Protein AF-A0A535NCY7-F1 (afdb_monomer_lite)

pLDDT: mean 84.36, std 11.81, range [45.84, 96.31]

Sequence (176 aa):
MLPAVPSHSLPHLSRQLGLSHPHPHRALSDADAARQLFRYLWQFARGLKGELLDRMVELADSWPHPIHHFLEDARSAGPSGVDSLTPVPIAPATLARPDMPSTDPQAIRALLGPDGPMAGLLDDYELRESQLQMTLAIAQLYARGGRLLVEAGPGTGKSLAYLVPAVHHAVARGEP

Structure (mmCIF, N/CA/C/O backbone):
data_AF-A0A535NCY7-F1
#
_entry.id   AF-A0A535NCY7-F1
#
loop_
_atom_site.group_PDB
_atom_site.id
_atom_site.type_symbol
_atom_site.label_atom_id
_atom_site.label_alt_id
_atom_site.label_comp_id
_atom_site.label_asym_id
_atom_site.label_entity_id
_atom_site.label_seq_id
_atom_site.pdbx_PDB_ins_code
_atom_site.Cartn_x
_atom_site.Cartn_y
_atom_site.Cartn_z
_atom_site.occupancy
_atom_site.B_iso_or_equiv
_atom_site.auth_seq_id
_atom_site.auth_comp_id
_atom_site.auth_asym_id
_atom_site.auth_atom_id
_atom_site.pdbx_PDB_model_num
ATOM 1 N N . MET A 1 1 ? -10.857 -3.532 8.260 1.00 60.88 1 MET A N 1
ATOM 2 C CA . MET A 1 1 ? -11.570 -2.275 7.933 1.00 60.88 1 MET A CA 1
ATOM 3 C C . MET A 1 1 ? -11.311 -1.809 6.500 1.00 60.88 1 MET A C 1
ATOM 5 O O . MET A 1 1 ? -12.251 -1.336 5.887 1.00 60.88 1 MET A O 1
ATOM 9 N N . LEU A 1 2 ? -10.110 -1.995 5.926 1.00 69.62 2 LEU A N 1
ATOM 10 C CA . LEU A 1 2 ? -9.807 -1.620 4.531 1.00 69.62 2 LEU A CA 1
ATOM 11 C C . LEU A 1 2 ? -9.279 -2.804 3.691 1.00 69.62 2 LEU A C 1
ATOM 13 O O . LEU A 1 2 ? -8.143 -2.754 3.247 1.00 69.62 2 LEU A O 1
ATOM 17 N N . PRO A 1 3 ? -10.027 -3.903 3.492 1.00 63.84 3 PRO A N 1
ATOM 18 C CA . PRO A 1 3 ? -9.490 -5.093 2.816 1.00 63.84 3 PRO A CA 1
ATOM 19 C C . PRO A 1 3 ? -9.264 -4.915 1.304 1.00 63.84 3 PRO A C 1
ATOM 21 O O . PRO A 1 3 ? -8.547 -5.706 0.707 1.00 63.84 3 PRO A O 1
ATOM 24 N N . ALA A 1 4 ? -9.882 -3.904 0.685 1.00 71.75 4 ALA A N 1
ATOM 25 C CA . ALA A 1 4 ? -9.865 -3.694 -0.765 1.00 71.75 4 ALA A CA 1
ATOM 26 C C . ALA A 1 4 ? -8.876 -2.609 -1.235 1.00 71.75 4 ALA A C 1
ATOM 28 O O . ALA A 1 4 ? -8.861 -2.270 -2.417 1.00 71.75 4 ALA A O 1
ATOM 29 N N . VAL A 1 5 ? -8.081 -2.022 -0.331 1.00 67.75 5 VAL A N 1
ATOM 30 C CA . VAL A 1 5 ? -7.100 -0.993 -0.713 1.00 67.75 5 VAL A CA 1
ATOM 31 C C . VAL A 1 5 ? -5.873 -1.639 -1.365 1.00 67.75 5 VAL A C 1
ATOM 33 O O . VAL A 1 5 ? -5.409 -2.676 -0.891 1.00 67.75 5 VAL A O 1
ATOM 36 N N . PRO A 1 6 ? -5.319 -1.045 -2.436 1.00 64.38 6 PRO A N 1
ATOM 37 C CA . PRO A 1 6 ? -4.214 -1.645 -3.184 1.00 64.38 6 PRO A CA 1
ATOM 38 C C . PRO A 1 6 ? -2.883 -1.625 -2.414 1.00 64.38 6 PRO A C 1
ATOM 40 O O . PRO A 1 6 ? -1.978 -2.394 -2.732 1.00 64.38 6 PRO A O 1
ATOM 43 N N . SER A 1 7 ? -2.751 -0.770 -1.394 1.00 75.12 7 SER A N 1
ATOM 44 C CA . SER A 1 7 ? -1.602 -0.737 -0.489 1.00 75.12 7 SER A CA 1
ATOM 45 C C . SER A 1 7 ? -2.022 -0.359 0.931 1.00 75.12 7 SER A C 1
ATOM 47 O O . SER A 1 7 ? -2.852 0.524 1.137 1.00 75.12 7 SER A O 1
ATOM 49 N N . HIS A 1 8 ? -1.390 -0.999 1.916 1.00 81.69 8 HIS A N 1
ATOM 50 C CA . HIS A 1 8 ? -1.531 -0.676 3.339 1.00 81.69 8 HIS A CA 1
ATOM 51 C C . HIS A 1 8 ? -0.419 0.245 3.866 1.00 81.69 8 HIS A C 1
ATOM 53 O O . HIS A 1 8 ? -0.317 0.448 5.076 1.00 81.69 8 HIS A O 1
ATOM 59 N N . SER A 1 9 ? 0.442 0.790 2.998 1.00 86.56 9 SER A N 1
ATOM 60 C CA . SER A 1 9 ? 1.451 1.753 3.440 1.00 86.56 9 SER A CA 1
ATOM 61 C C . SER A 1 9 ? 0.777 3.039 3.923 1.00 86.56 9 SER A C 1
ATOM 63 O O . SER A 1 9 ? -0.137 3.560 3.284 1.00 86.56 9 SER A O 1
ATOM 65 N N . LEU A 1 10 ? 1.233 3.566 5.062 1.00 87.38 10 LEU A N 1
ATOM 66 C CA . LEU A 1 10 ? 0.662 4.780 5.646 1.00 87.38 10 LEU A CA 1
ATOM 67 C C . LEU A 1 10 ? 0.686 5.983 4.681 1.00 87.38 10 LEU A C 1
ATOM 69 O O . LEU A 1 10 ? -0.345 6.638 4.583 1.00 87.38 10 LEU A O 1
ATOM 73 N N . PRO A 1 11 ? 1.760 6.240 3.901 1.00 85.75 11 PRO A N 1
ATOM 74 C CA . PRO A 1 11 ? 1.746 7.307 2.896 1.00 85.75 11 PRO A CA 1
ATOM 75 C C . PRO A 1 11 ? 0.650 7.130 1.842 1.00 85.75 11 PRO A C 1
ATOM 77 O O . PRO A 1 11 ? -0.041 8.087 1.498 1.00 85.75 11 PRO A O 1
ATOM 80 N N . HIS A 1 12 ? 0.438 5.899 1.368 1.00 83.69 12 HIS A N 1
ATOM 81 C CA . HIS A 1 12 ? -0.599 5.615 0.382 1.00 83.69 12 HIS A CA 1
ATOM 82 C C . HIS A 1 12 ? -1.995 5.839 0.963 1.00 83.69 12 HIS A C 1
ATOM 84 O O . HIS A 1 12 ? -2.799 6.548 0.365 1.00 83.69 12 HIS A O 1
ATOM 90 N N . LEU A 1 13 ? -2.260 5.298 2.155 1.00 87.38 13 LEU A N 1
ATOM 91 C CA . LEU A 1 13 ? -3.534 5.482 2.849 1.00 87.38 13 LEU A CA 1
ATOM 92 C C . LEU A 1 13 ? -3.807 6.958 3.160 1.00 87.38 13 LEU A C 1
ATOM 94 O O . LEU A 1 13 ? -4.937 7.410 2.997 1.00 87.38 13 LEU A O 1
ATOM 98 N N . SER A 1 14 ? -2.783 7.722 3.551 1.00 89.12 14 SER A N 1
ATOM 99 C CA . SER A 1 14 ? -2.900 9.163 3.785 1.00 89.12 14 SER A CA 1
ATOM 100 C C . SER A 1 14 ? -3.317 9.906 2.521 1.00 89.12 14 SER A C 1
ATOM 102 O O . SER A 1 14 ? -4.290 10.653 2.559 1.00 89.12 14 SER A O 1
ATOM 104 N N . ARG A 1 15 ? -2.655 9.660 1.381 1.00 85.00 15 ARG A N 1
ATOM 105 C CA . ARG A 1 15 ? -3.040 10.274 0.098 1.00 85.00 15 ARG A CA 1
ATOM 106 C C . ARG A 1 15 ? -4.448 9.859 -0.322 1.00 85.00 15 ARG A C 1
ATOM 108 O O . ARG A 1 15 ? -5.250 10.707 -0.697 1.00 85.00 15 ARG A O 1
ATOM 115 N N . GLN A 1 16 ? -4.759 8.571 -0.198 1.00 79.81 16 GLN A N 1
ATOM 116 C CA . GLN A 1 16 ? -6.042 7.999 -0.595 1.00 79.81 16 GLN A CA 1
ATOM 117 C C . GLN A 1 16 ? -7.220 8.595 0.193 1.00 79.81 16 GLN A C 1
ATOM 119 O O . GLN A 1 16 ? -8.289 8.823 -0.365 1.00 79.81 16 GLN A O 1
ATOM 124 N N . LEU A 1 17 ? -7.023 8.847 1.488 1.00 83.88 17 LEU A N 1
ATOM 125 C CA . LEU A 1 17 ? -8.057 9.342 2.398 1.00 83.88 17 LEU A CA 1
ATOM 126 C C . LEU A 1 17 ? -7.987 10.863 2.627 1.00 83.88 17 LEU A C 1
ATOM 128 O O . LEU A 1 17 ? -8.760 11.390 3.424 1.00 83.88 17 LEU A O 1
ATOM 132 N N . GLY A 1 18 ? -7.075 11.571 1.950 1.00 86.00 18 GLY A N 1
ATOM 133 C CA . GLY A 1 18 ? -6.893 13.018 2.098 1.00 86.00 18 GLY A CA 1
ATOM 134 C C . GLY A 1 18 ? -6.345 13.449 3.465 1.00 86.00 18 GLY A C 1
ATOM 135 O O . GLY A 1 18 ? -6.657 14.542 3.935 1.00 86.00 18 GLY A O 1
ATOM 136 N N . LEU A 1 19 ? -5.558 12.597 4.127 1.00 89.50 19 LEU A N 1
ATOM 137 C CA . LEU A 1 19 ? -4.916 12.888 5.413 1.00 89.50 19 LEU A CA 1
ATOM 138 C C . LEU A 1 19 ? -3.617 13.681 5.209 1.00 89.50 19 LEU A C 1
ATOM 140 O O . LEU A 1 19 ? -2.899 13.497 4.226 1.00 89.50 19 LEU A O 1
ATOM 144 N N . SER A 1 20 ? -3.274 14.533 6.175 1.00 89.75 20 SER A N 1
ATOM 145 C CA . SER A 1 20 ? -2.028 15.302 6.141 1.00 89.75 20 SER A CA 1
ATOM 146 C C . SER A 1 20 ? -0.834 14.413 6.491 1.00 89.75 20 SER A C 1
ATOM 148 O O . SER A 1 20 ? -0.778 13.855 7.588 1.00 89.75 20 SER A O 1
ATOM 150 N N . HIS A 1 21 ? 0.141 14.301 5.584 1.00 90.81 21 HIS A N 1
ATOM 151 C CA . HIS A 1 21 ? 1.369 13.522 5.797 1.00 90.81 21 HIS A CA 1
ATOM 152 C C . HIS A 1 21 ? 2.590 14.211 5.153 1.00 90.81 21 HIS A C 1
ATOM 154 O O . HIS A 1 21 ? 3.125 13.722 4.163 1.00 90.81 21 HIS A O 1
ATOM 160 N N . PRO A 1 22 ? 3.031 15.373 5.675 1.00 81.88 22 PRO A N 1
ATOM 161 C CA . PRO A 1 22 ? 3.992 16.246 4.991 1.00 81.88 22 PRO A CA 1
ATOM 162 C C . PRO A 1 22 ? 5.423 15.695 4.927 1.00 81.88 22 PRO A 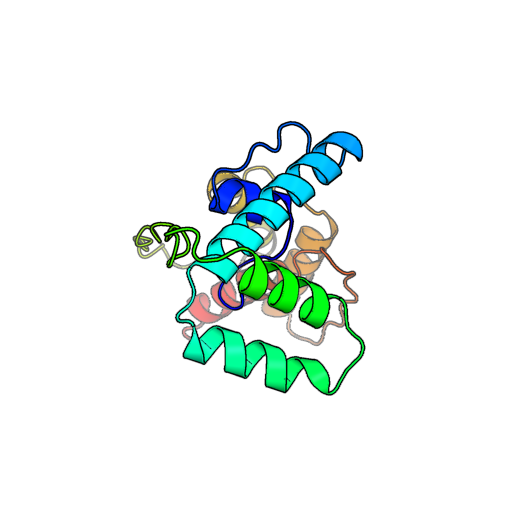C 1
ATOM 164 O O . PRO A 1 22 ? 6.161 16.044 4.012 1.00 81.88 22 PRO A O 1
ATOM 167 N N . HIS A 1 23 ? 5.835 14.856 5.884 1.00 85.12 23 HIS A N 1
ATOM 168 C CA . HIS A 1 23 ? 7.194 14.306 5.921 1.00 85.12 23 HIS A CA 1
ATOM 169 C C . HIS A 1 23 ? 7.179 12.795 6.199 1.00 85.12 23 HIS A C 1
ATOM 171 O O . HIS A 1 23 ? 7.495 12.383 7.320 1.00 85.12 23 HIS A O 1
ATOM 177 N N . PRO A 1 24 ? 6.815 11.954 5.214 1.00 82.94 24 PRO A N 1
ATOM 178 C CA . PRO A 1 24 ? 6.871 10.503 5.365 1.00 82.94 24 PRO A CA 1
ATOM 179 C C . PRO A 1 24 ? 8.236 10.025 5.874 1.00 82.94 24 PRO A C 1
ATOM 181 O O . PRO A 1 24 ? 9.268 10.604 5.532 1.00 82.94 24 PRO A O 1
ATOM 184 N N . HIS A 1 25 ? 8.242 8.979 6.703 1.00 82.19 25 HIS A N 1
ATOM 185 C CA . HIS A 1 25 ? 9.439 8.400 7.338 1.00 82.19 25 HIS A CA 1
ATOM 186 C C . HIS A 1 25 ? 10.057 9.246 8.462 1.00 82.19 25 HIS A C 1
ATOM 188 O O . HIS A 1 25 ? 11.089 8.877 9.033 1.00 82.19 25 HIS A O 1
ATOM 194 N N . ARG A 1 26 ? 9.439 10.376 8.830 1.00 86.69 26 ARG A N 1
ATOM 195 C CA . ARG A 1 26 ? 9.758 11.090 10.073 1.00 86.69 26 ARG A CA 1
ATOM 196 C C . ARG A 1 26 ? 8.809 10.618 11.159 1.00 86.69 26 ARG A C 1
ATOM 198 O O . ARG A 1 26 ? 7.611 10.862 11.066 1.00 86.69 26 ARG A O 1
ATOM 205 N N . ALA A 1 27 ? 9.363 10.079 12.245 1.00 88.12 27 ALA A N 1
ATOM 206 C CA . ALA A 1 27 ? 8.599 9.497 13.352 1.00 88.12 27 ALA A CA 1
ATOM 207 C C . ALA A 1 27 ? 7.403 10.349 13.823 1.00 88.12 27 ALA A C 1
ATOM 209 O O . ALA A 1 27 ? 6.308 9.824 13.980 1.00 88.12 27 ALA A O 1
ATOM 210 N N . LEU A 1 28 ? 7.579 11.667 13.998 1.00 92.56 28 LEU A N 1
ATOM 211 C CA . LEU A 1 28 ? 6.482 12.554 14.408 1.00 92.56 28 LEU A CA 1
ATOM 212 C C . LEU A 1 28 ? 5.399 12.702 13.326 1.00 92.56 28 LEU A C 1
ATOM 214 O O . LEU A 1 28 ? 4.212 12.693 13.641 1.00 92.56 28 LEU A O 1
ATOM 218 N N . SER A 1 29 ? 5.800 12.830 12.059 1.00 90.62 29 SER A N 1
ATOM 219 C CA . SER A 1 29 ? 4.856 12.944 10.944 1.00 90.62 29 SER A CA 1
ATOM 220 C C . SER A 1 29 ? 4.100 11.636 10.719 1.00 90.62 29 SER A C 1
ATOM 222 O O . SER A 1 29 ? 2.908 11.675 10.436 1.00 90.62 29 SER A O 1
ATOM 224 N N . ASP A 1 30 ? 4.774 10.494 10.862 1.00 91.25 30 ASP A N 1
ATOM 225 C CA . ASP A 1 30 ? 4.157 9.174 10.743 1.00 91.25 30 ASP A CA 1
ATOM 226 C C . ASP A 1 30 ? 3.203 8.906 11.914 1.00 91.25 30 ASP A C 1
ATOM 228 O O . ASP A 1 30 ? 2.103 8.400 11.708 1.00 91.25 30 ASP A O 1
ATOM 232 N N . ALA A 1 31 ? 3.569 9.306 13.136 1.00 94.88 31 ALA A N 1
ATOM 233 C CA . ALA A 1 31 ? 2.692 9.200 14.299 1.00 94.88 31 ALA A CA 1
ATOM 234 C C . ALA A 1 31 ? 1.422 10.052 14.141 1.00 94.88 31 ALA A C 1
ATOM 236 O O . ALA A 1 31 ? 0.326 9.589 14.465 1.00 94.88 31 ALA A O 1
ATOM 237 N N . ASP A 1 32 ? 1.541 11.274 13.613 1.00 96.06 32 ASP A N 1
ATOM 238 C CA . ASP A 1 32 ? 0.371 12.118 13.373 1.00 96.06 32 ASP A CA 1
ATOM 239 C C . ASP A 1 32 ? -0.517 11.581 12.239 1.00 96.06 32 ASP A C 1
ATOM 241 O O . ASP A 1 32 ? -1.737 11.522 12.400 1.00 96.06 32 ASP A O 1
ATOM 245 N N . ALA A 1 33 ? 0.070 11.099 11.140 1.00 93.56 33 ALA A N 1
ATOM 246 C CA . ALA A 1 33 ? -0.676 10.449 10.062 1.00 93.56 33 ALA A CA 1
ATOM 247 C C . ALA A 1 33 ? -1.397 9.177 10.552 1.00 93.56 33 ALA A C 1
ATOM 249 O O . ALA A 1 33 ? -2.577 8.973 10.261 1.00 93.56 33 ALA A O 1
ATOM 250 N N . ALA A 1 34 ? -0.739 8.356 11.378 1.00 95.19 34 ALA A N 1
ATOM 251 C CA . ALA A 1 34 ? -1.350 7.180 11.994 1.00 95.19 34 ALA A CA 1
ATOM 252 C C . ALA A 1 34 ? -2.507 7.559 12.933 1.00 95.19 34 ALA A C 1
ATOM 254 O O . ALA A 1 34 ? -3.557 6.918 12.903 1.00 95.19 34 ALA A O 1
ATOM 255 N N . ARG A 1 35 ? -2.364 8.634 13.722 1.00 96.06 35 ARG A N 1
ATOM 256 C CA . ARG A 1 35 ? -3.441 9.185 14.563 1.00 96.06 35 ARG A CA 1
ATOM 257 C C . ARG A 1 35 ? -4.633 9.641 13.722 1.00 96.06 35 ARG A C 1
ATOM 259 O O . ARG A 1 35 ? -5.776 9.374 14.094 1.00 96.06 35 ARG A O 1
ATOM 266 N N . GLN A 1 36 ? -4.389 10.342 12.615 1.00 94.56 36 GLN A N 1
ATOM 267 C CA . GLN A 1 36 ? -5.438 10.774 11.688 1.00 94.56 36 GLN A CA 1
ATOM 268 C C . GLN A 1 36 ? -6.176 9.566 11.091 1.00 94.56 36 GLN A C 1
ATOM 270 O O . GLN A 1 36 ? -7.404 9.512 11.160 1.00 94.56 36 GLN A O 1
ATOM 275 N N . LEU A 1 37 ? -5.437 8.562 10.605 1.00 93.31 37 LEU A N 1
ATOM 276 C CA . LEU A 1 37 ? -5.998 7.323 10.064 1.00 93.31 37 LEU A CA 1
ATOM 277 C C . LEU A 1 37 ? -6.813 6.559 11.115 1.00 93.31 37 LEU A C 1
ATOM 279 O O . LEU A 1 37 ? -7.932 6.133 10.841 1.00 93.31 37 LEU A O 1
ATOM 283 N N . PHE A 1 38 ? -6.289 6.422 12.334 1.00 93.81 38 PHE A N 1
ATOM 284 C CA . PHE A 1 38 ? -6.994 5.767 13.434 1.00 93.81 38 PHE A CA 1
ATOM 285 C C . PHE A 1 38 ? -8.319 6.467 13.748 1.00 93.81 38 PHE A C 1
ATOM 287 O O . PHE A 1 38 ? -9.356 5.814 13.844 1.00 93.81 38 PHE A O 1
ATOM 294 N N . ARG A 1 39 ? -8.311 7.803 13.849 1.00 92.44 39 ARG A N 1
ATOM 295 C CA . ARG A 1 39 ? -9.531 8.590 14.083 1.00 92.44 39 ARG A CA 1
ATOM 296 C C . ARG A 1 39 ? -10.548 8.421 12.962 1.00 92.44 39 ARG A C 1
ATOM 298 O O . ARG A 1 39 ? -11.733 8.298 13.256 1.00 92.44 39 ARG A O 1
ATOM 305 N N . TYR A 1 40 ? -10.089 8.403 11.715 1.00 91.06 40 TYR A N 1
ATOM 306 C CA . TYR A 1 40 ? -10.943 8.176 10.556 1.00 91.06 40 TYR A CA 1
ATOM 307 C C . TYR A 1 40 ? -11.616 6.799 10.618 1.00 91.06 40 TYR A C 1
ATOM 309 O O . TYR A 1 40 ? -12.836 6.696 10.520 1.00 91.06 40 TYR A O 1
ATOM 317 N N . LEU A 1 41 ? -10.841 5.742 10.880 1.00 91.50 41 LEU A N 1
ATOM 318 C CA . LEU A 1 41 ? -11.366 4.382 11.018 1.00 91.50 41 LEU A CA 1
ATOM 319 C C . LEU A 1 41 ? -12.317 4.240 12.209 1.00 91.50 41 LEU A C 1
ATOM 321 O O . LEU A 1 41 ? -13.319 3.540 12.103 1.00 91.50 41 LEU A O 1
ATOM 325 N N . TRP A 1 42 ? -12.032 4.903 13.330 1.00 92.69 42 TRP A N 1
ATOM 326 C CA . TRP A 1 42 ? -12.906 4.902 14.504 1.00 92.69 42 TRP A CA 1
ATOM 327 C C . TRP A 1 42 ? -14.232 5.623 14.233 1.00 92.69 42 TRP A C 1
ATOM 329 O O . TRP A 1 42 ? -15.295 5.133 14.605 1.00 92.69 42 TRP A O 1
ATOM 339 N N . GLN A 1 43 ? -14.198 6.755 13.523 1.00 91.31 43 GLN A N 1
ATOM 340 C CA . GLN A 1 43 ? -15.411 7.434 13.065 1.00 91.31 43 GLN A CA 1
ATOM 341 C C . GLN A 1 43 ? -16.212 6.558 12.103 1.00 91.31 43 GLN A C 1
ATOM 343 O O . GLN A 1 43 ? -17.422 6.452 12.268 1.00 91.31 43 GLN A O 1
ATOM 348 N N . PHE A 1 44 ? -15.557 5.895 11.154 1.00 90.69 44 PHE A N 1
ATOM 349 C CA . PHE A 1 44 ? -16.217 4.960 10.248 1.00 90.69 44 PHE A CA 1
ATOM 350 C C . PHE A 1 44 ? -16.858 3.781 10.998 1.00 90.69 44 PHE A C 1
ATOM 352 O O . PHE A 1 44 ? -18.022 3.467 10.774 1.00 90.69 44 PHE A O 1
ATOM 359 N N . ALA A 1 45 ? -16.145 3.173 11.953 1.00 92.19 45 ALA A N 1
ATOM 360 C CA . ALA A 1 45 ? -16.671 2.076 12.768 1.00 92.19 45 ALA A CA 1
ATOM 361 C C . ALA A 1 45 ? -17.944 2.478 13.532 1.00 92.19 45 ALA A C 1
ATOM 363 O O . ALA A 1 45 ? -18.891 1.700 13.605 1.00 92.19 45 ALA A O 1
ATOM 364 N N . ARG A 1 46 ? -18.000 3.717 14.035 1.00 93.06 46 ARG A N 1
ATOM 365 C CA . ARG A 1 46 ? -19.188 4.289 14.686 1.00 93.06 46 ARG A CA 1
ATOM 366 C C . ARG A 1 46 ? -20.366 4.512 13.735 1.00 93.06 46 ARG A C 1
ATOM 368 O O . ARG A 1 46 ? -21.490 4.616 14.204 1.00 93.06 46 ARG A O 1
ATOM 375 N N . GLY A 1 47 ? -20.144 4.649 12.431 1.00 90.94 47 GLY A N 1
ATOM 376 C CA . GLY A 1 47 ? -21.228 4.800 11.456 1.00 90.94 47 GLY A CA 1
ATOM 377 C C . GLY A 1 47 ? -21.778 3.477 10.928 1.00 90.94 47 GLY A C 1
ATOM 378 O O . GLY A 1 47 ? -22.767 3.485 10.199 1.00 90.94 47 GLY A O 1
ATOM 379 N N . LEU A 1 48 ? -21.176 2.340 11.293 1.00 90.94 48 LEU A N 1
ATOM 380 C CA . LEU A 1 48 ? -21.711 1.025 10.948 1.00 90.94 48 LEU A CA 1
ATOM 381 C C . LEU A 1 48 ? -23.089 0.814 11.590 1.00 90.94 48 LEU A C 1
ATOM 383 O O . LEU A 1 48 ? -23.379 1.313 12.678 1.00 90.94 48 LEU A O 1
ATOM 387 N N . LYS A 1 49 ? -23.939 0.022 10.927 1.00 90.81 49 LYS A N 1
ATOM 388 C CA . LYS A 1 49 ? -25.227 -0.403 11.495 1.00 90.81 49 LYS A CA 1
ATOM 389 C C . LYS A 1 49 ? -24.994 -1.090 12.843 1.00 90.81 49 LYS A C 1
ATOM 391 O O . LYS A 1 49 ? -24.119 -1.949 12.929 1.00 90.81 49 LYS A O 1
ATOM 396 N N . GLY A 1 50 ? -25.815 -0.764 13.846 1.00 88.31 50 GLY A N 1
ATOM 397 C CA . GLY A 1 50 ? -25.683 -1.305 15.206 1.00 88.31 50 GLY A CA 1
ATOM 398 C C . GLY A 1 50 ? -25.576 -2.831 15.231 1.00 88.31 50 GLY A C 1
ATOM 399 O O . GLY A 1 50 ? -24.604 -3.357 15.754 1.00 88.31 50 GLY A O 1
ATOM 400 N N . GLU A 1 51 ? -26.474 -3.526 14.525 1.00 92.19 51 GLU A N 1
ATOM 401 C CA . GLU A 1 51 ? -26.465 -4.995 14.416 1.00 92.19 51 GLU A CA 1
ATOM 402 C C . GLU A 1 51 ? -25.151 -5.560 13.848 1.00 92.19 51 GLU A C 1
ATOM 404 O O . GLU A 1 51 ? -24.666 -6.601 14.292 1.00 92.19 51 GLU A O 1
ATOM 409 N N . LEU A 1 52 ? -24.551 -4.874 12.866 1.00 92.00 52 LEU A N 1
ATOM 410 C CA . LEU A 1 52 ? -23.272 -5.285 12.289 1.00 92.00 52 LEU A CA 1
ATOM 411 C C . LEU A 1 52 ? -22.140 -5.076 13.297 1.00 92.00 52 LEU A C 1
ATOM 413 O O . LE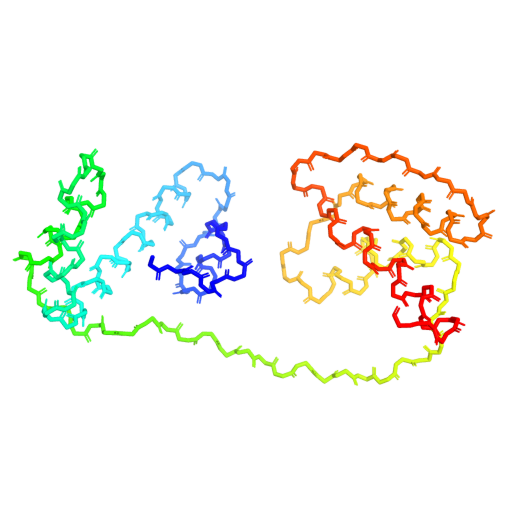U A 1 52 ? -21.308 -5.964 13.466 1.00 92.00 52 LEU A O 1
ATOM 417 N N . LEU A 1 53 ? -22.112 -3.922 13.968 1.00 91.50 53 LEU A N 1
ATOM 418 C CA . LEU A 1 53 ? -21.100 -3.609 14.972 1.00 91.50 53 LEU A CA 1
ATOM 419 C C . LEU A 1 53 ? -21.179 -4.570 16.167 1.00 91.50 53 LEU A C 1
ATOM 421 O O . LEU A 1 53 ? -20.145 -5.078 16.596 1.00 91.50 53 LEU A O 1
ATOM 425 N N . ASP A 1 54 ? -22.385 -4.894 16.635 1.00 92.12 54 ASP A N 1
ATOM 426 C CA . ASP A 1 54 ? -22.612 -5.880 17.696 1.00 92.12 54 ASP A CA 1
ATOM 427 C C . ASP A 1 54 ? -22.083 -7.259 17.299 1.00 92.12 54 ASP A C 1
ATOM 429 O O . ASP A 1 54 ? -21.346 -7.884 18.065 1.00 92.12 54 ASP A O 1
ATOM 433 N N . ARG A 1 55 ? -22.360 -7.703 16.065 1.00 93.19 55 ARG A N 1
ATOM 434 C CA . ARG A 1 55 ? -21.836 -8.981 15.574 1.00 93.19 55 ARG A CA 1
ATOM 435 C C . ARG A 1 55 ? -20.312 -8.984 15.466 1.00 93.19 55 ARG A C 1
ATOM 437 O O . ARG A 1 55 ? -19.680 -10.009 15.705 1.00 93.19 55 ARG A O 1
ATOM 444 N N . MET A 1 56 ? -19.709 -7.856 15.098 1.00 91.62 56 MET A N 1
ATOM 445 C CA . MET A 1 56 ? -18.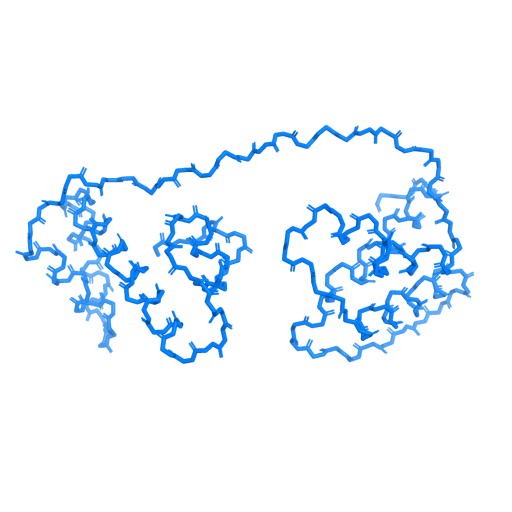253 -7.722 15.035 1.00 91.62 56 MET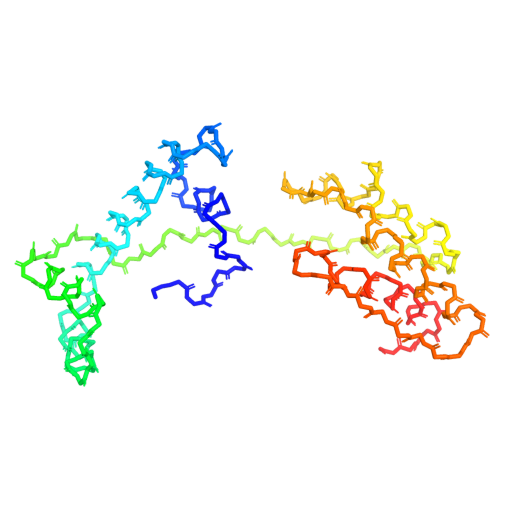 A CA 1
ATOM 446 C C . MET A 1 56 ? -17.605 -7.777 16.422 1.00 91.62 56 MET A C 1
ATOM 448 O O . MET A 1 56 ? -16.555 -8.404 16.551 1.00 91.62 56 MET A O 1
ATOM 452 N N . VAL A 1 57 ? -18.221 -7.162 17.439 1.00 91.81 57 VAL A N 1
ATOM 453 C CA . VAL A 1 57 ? -17.770 -7.260 18.839 1.00 91.81 57 VAL A CA 1
ATOM 454 C C . VAL A 1 57 ? -17.848 -8.710 19.314 1.00 91.81 57 VAL A C 1
ATOM 456 O O . VAL A 1 57 ? -16.851 -9.236 19.791 1.00 91.81 57 VAL A O 1
ATOM 459 N N . GLU A 1 58 ? -18.976 -9.389 19.087 1.00 91.75 58 GLU A N 1
ATOM 460 C CA . GLU A 1 58 ? -19.161 -10.798 19.469 1.00 91.75 58 GLU A CA 1
ATOM 461 C C . GLU A 1 58 ? -18.114 -11.724 18.824 1.00 91.75 58 GLU A C 1
ATOM 463 O O . GLU A 1 58 ? -17.559 -12.602 19.477 1.00 91.75 58 GLU A O 1
ATOM 468 N N . LEU A 1 59 ? -17.791 -11.515 17.543 1.00 91.00 59 LEU A N 1
ATOM 469 C CA . LEU A 1 59 ? -16.745 -12.289 16.866 1.00 91.00 59 LEU A CA 1
ATOM 470 C C . LEU A 1 59 ? -15.349 -12.012 17.445 1.00 91.00 59 LEU A C 1
ATOM 472 O O . LEU A 1 59 ? -14.520 -12.922 17.519 1.00 91.00 59 LEU A O 1
ATOM 476 N N . ALA A 1 60 ? -15.087 -10.766 17.843 1.00 89.75 60 ALA A N 1
ATOM 477 C CA . ALA A 1 60 ? -13.815 -10.352 18.420 1.00 89.75 60 ALA A CA 1
ATOM 478 C C . ALA A 1 60 ? -13.638 -10.784 19.888 1.00 89.75 60 ALA A C 1
ATOM 480 O O . ALA A 1 60 ? -12.496 -10.888 20.324 1.00 89.75 60 ALA A O 1
ATOM 481 N N . ASP A 1 61 ? -14.723 -11.070 20.619 1.00 84.75 61 ASP A N 1
ATOM 482 C CA . ASP A 1 61 ? -14.721 -11.453 22.046 1.00 84.75 61 ASP A CA 1
ATOM 483 C C . ASP A 1 61 ? -13.896 -12.720 22.313 1.00 84.75 61 ASP A C 1
ATOM 485 O O . ASP A 1 61 ? -13.234 -12.872 23.337 1.00 84.75 61 ASP A O 1
ATOM 489 N N . SER A 1 62 ? -13.855 -13.619 21.327 1.00 79.94 62 SER A N 1
ATOM 490 C CA . SER A 1 62 ? -13.113 -14.874 21.440 1.00 79.94 62 SER A CA 1
ATOM 491 C C . SER A 1 62 ? -11.601 -14.692 21.634 1.00 79.94 62 SER A C 1
ATOM 493 O O . SER A 1 62 ? -10.965 -15.612 22.153 1.00 79.94 62 SER A O 1
ATOM 495 N N . TRP A 1 63 ? -11.018 -13.534 21.276 1.00 71.38 63 TRP A N 1
ATOM 496 C CA . TRP A 1 63 ? -9.577 -13.270 21.360 1.00 71.38 63 TRP A CA 1
ATOM 497 C C . TRP A 1 63 ? -9.265 -11.949 22.089 1.00 71.38 63 TRP A C 1
ATOM 499 O O . TRP A 1 63 ? -9.770 -10.901 21.686 1.00 71.38 63 TRP A O 1
ATOM 509 N N . PRO A 1 64 ? -8.346 -11.931 23.081 1.00 66.62 64 PRO A N 1
ATOM 510 C CA . PRO A 1 64 ? -7.885 -10.697 23.720 1.00 66.62 64 PRO A CA 1
ATOM 511 C C . PRO A 1 64 ? -7.009 -9.894 22.746 1.00 66.62 64 PRO A C 1
ATOM 513 O O . PRO A 1 64 ? -5.780 -9.953 22.770 1.00 66.62 64 PRO A O 1
ATOM 516 N N . HIS A 1 65 ? -7.657 -9.170 21.837 1.00 77.75 65 HIS A N 1
ATOM 517 C CA . HIS A 1 65 ? -7.029 -8.446 20.742 1.00 77.75 65 HIS A CA 1
ATOM 518 C C . HIS A 1 65 ? -7.412 -6.958 20.812 1.00 77.75 65 HIS A C 1
ATOM 520 O O . HIS A 1 65 ? -8.578 -6.644 21.060 1.00 77.75 65 HIS A O 1
ATOM 526 N N . PRO A 1 66 ? -6.499 -6.018 20.494 1.00 87.44 66 PRO A N 1
ATOM 527 C CA . PRO A 1 66 ? -6.788 -4.575 20.449 1.00 87.44 66 PRO A CA 1
ATOM 528 C C . PRO A 1 66 ? -7.996 -4.162 19.590 1.00 87.44 66 PRO A C 1
ATOM 530 O O . PRO A 1 66 ? -8.498 -3.048 19.710 1.00 87.44 66 PRO A O 1
ATOM 533 N N . ILE A 1 67 ? -8.470 -5.054 18.715 1.00 88.44 67 ILE A N 1
ATOM 534 C CA . ILE A 1 67 ? -9.631 -4.803 17.860 1.00 88.44 67 ILE A CA 1
ATOM 535 C C . ILE A 1 67 ? -10.948 -4.902 18.634 1.00 88.44 67 ILE A C 1
ATOM 537 O O . ILE A 1 67 ? -11.875 -4.172 18.305 1.00 88.44 67 ILE A O 1
ATOM 541 N N . HIS A 1 68 ? -11.021 -5.744 19.670 1.00 91.19 68 HIS A N 1
ATOM 542 C CA . HIS A 1 68 ? -12.201 -5.848 20.526 1.00 91.19 68 HIS A CA 1
ATOM 543 C C . HIS A 1 68 ? -12.443 -4.518 21.242 1.00 91.19 68 HIS A C 1
ATOM 545 O O . HIS A 1 68 ? -13.480 -3.896 21.041 1.00 91.19 68 HIS A O 1
ATOM 551 N N . HIS A 1 69 ? -11.419 -4.010 21.938 1.00 90.50 69 HIS A N 1
ATOM 552 C CA . HIS A 1 69 ? -11.458 -2.700 22.594 1.00 90.50 69 HIS A CA 1
ATOM 553 C C . HIS A 1 69 ? -11.821 -1.575 21.616 1.00 90.50 69 HIS A C 1
ATOM 555 O O . HIS A 1 69 ? -12.653 -0.728 21.916 1.00 90.50 69 HIS A O 1
ATOM 561 N N . PHE A 1 70 ? -11.235 -1.574 20.415 1.00 92.88 70 PHE A N 1
ATOM 562 C CA . PHE A 1 70 ? -11.564 -0.589 19.384 1.00 92.88 70 PHE A CA 1
ATOM 563 C C . PHE A 1 70 ? -13.053 -0.609 18.994 1.00 92.88 70 PHE A C 1
ATOM 565 O O . PHE A 1 70 ? -13.664 0.450 18.833 1.00 92.88 70 PHE A O 1
ATOM 572 N N . LEU A 1 71 ? -13.637 -1.799 18.820 1.00 92.62 71 LEU A N 1
ATOM 573 C CA . LEU A 1 71 ? -15.042 -1.960 18.440 1.00 92.62 71 LEU A CA 1
ATOM 574 C C . LEU A 1 71 ? -15.988 -1.641 19.603 1.00 92.62 71 LEU A C 1
ATOM 576 O O . LEU A 1 71 ? -17.019 -1.011 19.383 1.00 92.62 71 LEU A O 1
ATOM 580 N N . GLU A 1 72 ? -15.631 -2.009 20.833 1.00 92.00 72 GLU A N 1
ATOM 581 C CA . GLU A 1 72 ? -16.391 -1.654 22.037 1.00 92.00 72 GLU A CA 1
ATOM 582 C C . GLU A 1 72 ? -16.405 -0.145 22.295 1.00 92.00 72 GLU A C 1
ATOM 584 O O . GLU A 1 72 ? -17.465 0.427 22.574 1.00 92.00 72 GLU A O 1
ATOM 589 N N . ASP A 1 73 ? -15.263 0.523 22.133 1.00 93.19 73 ASP A N 1
ATOM 590 C CA . ASP A 1 73 ? -15.166 1.982 22.204 1.00 93.19 73 ASP A CA 1
ATOM 591 C C . ASP A 1 73 ? -16.039 2.646 21.137 1.00 93.19 73 ASP A C 1
ATOM 593 O O . ASP A 1 73 ? -16.757 3.606 21.413 1.00 93.19 73 ASP A O 1
ATOM 597 N N . ALA A 1 74 ? -16.003 2.140 19.900 1.00 92.94 74 ALA A N 1
ATOM 598 C CA . ALA A 1 74 ? -16.857 2.646 18.830 1.00 92.94 74 ALA A CA 1
ATOM 599 C C . ALA A 1 74 ? -18.347 2.434 19.155 1.00 92.94 74 ALA A C 1
ATOM 601 O O . ALA A 1 74 ? -19.149 3.354 18.991 1.00 92.94 74 ALA A O 1
ATOM 602 N N . ARG A 1 75 ? -18.720 1.259 19.675 1.00 91.69 75 ARG A N 1
ATOM 603 C CA . ARG A 1 75 ? -20.100 0.935 20.062 1.00 91.69 75 ARG A CA 1
ATOM 604 C C . ARG A 1 75 ? -20.609 1.854 21.172 1.00 91.69 75 ARG A C 1
ATOM 606 O O . ARG A 1 75 ? -21.727 2.355 21.088 1.00 91.69 75 ARG A O 1
ATOM 613 N N . SER A 1 76 ? -19.793 2.101 22.194 1.00 91.12 76 SER A N 1
ATOM 614 C CA . SER A 1 76 ? -20.165 2.926 23.353 1.00 91.12 76 SER A CA 1
ATOM 615 C C . SER A 1 76 ? -20.225 4.428 23.052 1.00 91.12 76 SER A C 1
ATOM 617 O O . SER A 1 76 ? -21.007 5.146 23.672 1.00 91.12 76 SER A O 1
ATOM 619 N N . ALA A 1 77 ? -19.459 4.915 22.071 1.00 89.75 77 ALA A N 1
ATOM 620 C CA . ALA A 1 77 ? -19.406 6.332 21.705 1.00 89.75 77 ALA A CA 1
ATOM 621 C C . ALA A 1 77 ? -20.584 6.828 20.836 1.00 89.75 77 ALA A C 1
ATOM 623 O O . ALA A 1 77 ? -20.637 8.016 20.496 1.00 89.75 77 ALA A O 1
ATOM 624 N N . GLY A 1 78 ? -21.513 5.946 20.448 1.00 82.56 78 GLY A N 1
ATOM 625 C CA . GLY A 1 78 ? -22.678 6.278 19.619 1.00 82.56 78 GLY A CA 1
ATOM 626 C C . GLY A 1 78 ? -22.333 6.657 18.167 1.00 82.56 78 GLY A C 1
ATOM 627 O O . GLY A 1 78 ? -21.158 6.825 17.823 1.00 82.56 78 GLY A O 1
ATOM 628 N N . PRO A 1 79 ? -23.336 6.815 17.284 1.00 87.38 79 PRO A N 1
ATOM 629 C CA . PRO A 1 79 ? -23.103 6.931 15.851 1.00 87.38 79 PRO A CA 1
ATOM 630 C C . PRO A 1 79 ? -22.402 8.232 15.452 1.00 87.38 79 PRO A C 1
ATOM 632 O O . PRO A 1 79 ? -22.709 9.311 15.956 1.00 87.38 79 PRO A O 1
ATOM 635 N N . SER A 1 80 ? -21.451 8.132 14.525 1.00 87.06 80 SER A N 1
ATOM 636 C CA . SER A 1 80 ? -20.717 9.281 13.972 1.00 87.06 80 SER A CA 1
ATOM 637 C C . SER A 1 80 ? -21.433 9.958 12.799 1.00 87.06 80 SER A C 1
ATOM 639 O O . SER A 1 80 ? -21.088 11.085 12.454 1.00 87.06 80 SER A O 1
ATOM 641 N N . GLY A 1 81 ? -22.380 9.260 12.160 1.00 82.31 81 GLY A N 1
ATOM 642 C CA . GLY A 1 81 ? -22.990 9.663 10.888 1.00 82.31 81 GLY A CA 1
ATOM 643 C C . GLY A 1 81 ? -22.121 9.403 9.648 1.00 82.31 81 GLY A C 1
ATOM 644 O O . GLY A 1 81 ? -22.545 9.734 8.547 1.00 82.31 81 GLY A O 1
ATOM 645 N N . VAL A 1 82 ? -20.929 8.813 9.802 1.00 82.38 82 VAL A N 1
ATOM 646 C CA . VAL A 1 82 ? -20.018 8.462 8.698 1.00 82.38 82 VAL A CA 1
ATOM 647 C C . VAL A 1 82 ? -20.087 6.956 8.452 1.00 82.38 82 VAL A C 1
ATOM 649 O O . VAL A 1 82 ? -19.359 6.196 9.083 1.00 82.38 82 VAL A O 1
ATOM 652 N N . ASP A 1 83 ? -20.973 6.519 7.560 1.00 78.56 83 ASP A N 1
ATOM 653 C CA . ASP A 1 83 ? -21.246 5.096 7.293 1.00 78.56 83 ASP A CA 1
ATOM 654 C C . ASP A 1 83 ? -20.482 4.521 6.087 1.00 78.56 83 ASP A C 1
ATOM 656 O O . ASP A 1 83 ? -20.529 3.317 5.831 1.00 78.56 83 ASP A O 1
ATOM 660 N N . SER A 1 84 ? -19.753 5.372 5.361 1.00 74.31 84 SER A N 1
ATOM 661 C CA . SER A 1 84 ? -19.003 5.013 4.159 1.00 74.31 84 SER A CA 1
ATOM 662 C C . SER A 1 84 ? -17.607 5.622 4.162 1.00 74.31 84 SER A C 1
ATOM 664 O O . SER A 1 84 ? -17.393 6.761 4.577 1.00 74.31 84 SER A O 1
ATOM 666 N N . LEU A 1 85 ? -16.650 4.850 3.655 1.00 73.19 85 LEU A N 1
ATOM 667 C CA . LEU A 1 85 ? -15.309 5.336 3.352 1.00 73.19 85 LEU A CA 1
ATOM 668 C C . LEU A 1 85 ? -15.374 6.157 2.063 1.00 73.19 85 LEU A C 1
ATOM 670 O O . LEU A 1 85 ? -16.090 5.778 1.136 1.00 73.19 85 LEU A O 1
ATOM 674 N N . THR A 1 86 ? -14.623 7.252 1.984 1.00 68.62 86 THR A N 1
ATOM 675 C CA . THR A 1 86 ? -14.574 8.092 0.783 1.00 68.62 86 THR A CA 1
ATOM 676 C C . THR A 1 86 ? -14.070 7.237 -0.386 1.00 68.62 86 THR A C 1
ATOM 678 O O . THR A 1 86 ? -12.930 6.763 -0.330 1.00 68.62 86 THR A O 1
ATOM 681 N N . PRO A 1 87 ? -14.879 6.988 -1.432 1.00 56.44 87 PRO A N 1
ATOM 682 C CA . PRO A 1 87 ? -14.412 6.223 -2.572 1.00 56.44 87 PRO A CA 1
ATOM 683 C C . PRO A 1 87 ? -13.388 7.056 -3.337 1.00 56.44 87 PRO A C 1
ATOM 685 O O . PRO A 1 87 ? -13.645 8.213 -3.671 1.00 56.44 87 PRO A O 1
ATOM 688 N N . VAL A 1 88 ? -12.236 6.463 -3.648 1.00 55.78 88 VAL A N 1
ATOM 689 C CA . VAL A 1 88 ? -11.319 7.061 -4.620 1.00 55.78 88 VAL A CA 1
ATOM 690 C C . VAL A 1 88 ? -11.852 6.768 -6.018 1.00 55.78 88 VAL A C 1
ATOM 692 O O . VAL A 1 88 ? -12.126 5.603 -6.321 1.00 55.78 88 VAL A O 1
ATOM 695 N N . PRO A 1 89 ? -12.007 7.787 -6.881 1.00 52.47 89 PRO A N 1
ATOM 696 C CA . PRO A 1 89 ? -12.332 7.550 -8.273 1.00 52.47 89 PRO A CA 1
ATOM 697 C C . PRO A 1 89 ? -11.197 6.748 -8.914 1.00 52.47 89 PRO A C 1
ATOM 699 O O . PRO A 1 89 ? -10.078 7.237 -9.050 1.00 52.47 89 PRO A O 1
ATOM 702 N N . ILE A 1 90 ? -11.482 5.510 -9.320 1.00 50.94 90 ILE A N 1
ATOM 703 C CA . ILE A 1 90 ? -10.599 4.774 -10.224 1.00 50.94 90 ILE A CA 1
ATOM 704 C C . ILE A 1 90 ? -10.797 5.416 -11.595 1.00 50.94 90 ILE A C 1
ATOM 706 O O . ILE A 1 90 ? -11.816 5.191 -12.249 1.00 50.94 90 ILE A O 1
ATOM 710 N N . ALA A 1 91 ? -9.859 6.266 -12.010 1.00 49.41 91 ALA A N 1
ATOM 711 C CA . ALA A 1 91 ? -9.875 6.798 -13.364 1.00 49.41 91 ALA A CA 1
ATOM 712 C C . ALA A 1 91 ? -9.757 5.619 -14.351 1.00 49.41 91 ALA A C 1
ATOM 714 O O . ALA A 1 91 ? -8.851 4.793 -14.199 1.00 49.41 91 ALA A O 1
ATOM 715 N N . PRO A 1 92 ? -10.654 5.491 -15.344 1.00 45.84 92 PRO A N 1
ATOM 716 C CA . PRO A 1 92 ? -10.526 4.453 -16.353 1.00 45.84 92 PRO A CA 1
ATOM 717 C C . PRO A 1 92 ? -9.226 4.672 -17.132 1.00 45.84 92 PRO A C 1
ATOM 719 O O . PRO A 1 92 ? -9.053 5.685 -17.811 1.00 45.84 92 PRO A O 1
ATOM 722 N N . ALA A 1 93 ? -8.297 3.721 -17.028 1.00 54.19 93 ALA A N 1
ATOM 723 C CA . ALA A 1 93 ? -7.082 3.737 -17.826 1.00 54.19 93 ALA A CA 1
ATOM 724 C C . ALA A 1 93 ? -7.459 3.519 -19.298 1.00 54.19 93 ALA A C 1
ATOM 726 O O . ALA A 1 93 ? -7.924 2.446 -19.684 1.00 54.19 93 ALA A O 1
ATOM 727 N N . THR A 1 94 ? -7.271 4.542 -20.133 1.00 49.06 94 THR A N 1
ATOM 728 C CA . THR A 1 94 ? -7.367 4.375 -21.585 1.00 49.06 94 THR A CA 1
ATOM 729 C C . THR A 1 94 ? -6.081 3.708 -22.053 1.00 49.06 94 THR A C 1
ATOM 731 O O . THR A 1 94 ? -5.036 4.349 -22.133 1.00 49.06 94 THR A O 1
ATOM 734 N N . LEU A 1 95 ? -6.141 2.406 -22.329 1.00 54.84 95 LEU A N 1
ATOM 735 C CA . LEU A 1 95 ? -5.022 1.681 -22.920 1.00 54.84 95 LEU A CA 1
ATOM 736 C C . LEU A 1 95 ? -4.967 2.014 -24.413 1.00 54.84 95 LEU A C 1
ATOM 738 O O . LEU A 1 95 ? -5.735 1.473 -25.211 1.00 54.84 95 LEU A O 1
ATOM 742 N N . ALA A 1 96 ? -4.061 2.911 -24.802 1.00 56.59 96 ALA A N 1
ATOM 743 C CA . ALA A 1 96 ? -3.646 2.989 -26.197 1.00 56.59 96 ALA A CA 1
ATOM 744 C C . ALA A 1 96 ? -3.045 1.628 -26.582 1.00 56.59 96 ALA A C 1
ATOM 746 O O . ALA A 1 96 ? -2.233 1.092 -25.828 1.00 56.59 96 ALA A O 1
ATOM 747 N N . ARG A 1 97 ? -3.448 1.047 -27.721 1.00 52.94 97 ARG A N 1
ATOM 748 C CA . ARG A 1 97 ? -2.756 -0.137 -28.250 1.00 52.94 97 ARG A CA 1
ATOM 749 C C . ARG A 1 97 ? -1.341 0.304 -28.624 1.00 52.94 97 ARG A C 1
ATOM 751 O O . ARG A 1 97 ? -1.229 1.142 -29.519 1.00 52.94 97 ARG A O 1
ATOM 758 N N . PRO A 1 98 ? -0.295 -0.191 -27.949 1.00 57.50 98 PRO A N 1
ATOM 759 C CA . PRO A 1 98 ? 1.054 0.164 -28.331 1.00 57.50 98 PRO A CA 1
ATOM 760 C C . PRO A 1 98 ? 1.413 -0.539 -29.644 1.00 57.50 98 PRO A C 1
ATOM 762 O O . PRO A 1 98 ? 0.818 -1.561 -30.002 1.00 57.50 98 PRO A O 1
ATOM 765 N N . ASP A 1 99 ? 2.410 0.006 -30.340 1.00 68.25 99 ASP A N 1
ATOM 766 C CA . ASP A 1 99 ? 3.173 -0.743 -31.337 1.00 68.25 99 ASP A CA 1
ATOM 767 C C . ASP A 1 99 ? 3.708 -2.051 -30.727 1.00 68.25 99 ASP A C 1
ATOM 769 O O . ASP A 1 99 ? 3.766 -2.205 -29.502 1.00 68.25 99 ASP A O 1
ATOM 773 N N . MET A 1 100 ? 4.110 -3.005 -31.575 1.00 70.25 100 MET A N 1
ATOM 774 C CA . MET A 1 100 ? 4.673 -4.275 -31.105 1.00 70.25 100 MET A CA 1
ATOM 775 C C . MET A 1 100 ? 5.778 -4.027 -30.059 1.00 70.25 100 MET A C 1
ATOM 777 O O . MET A 1 100 ? 6.751 -3.325 -30.355 1.00 70.25 100 MET A O 1
ATOM 781 N N . PRO A 1 101 ? 5.649 -4.577 -28.838 1.00 78.69 101 PRO A N 1
ATOM 782 C CA . PRO A 1 101 ? 6.596 -4.321 -27.767 1.00 78.69 101 PRO A CA 1
ATOM 783 C C . PRO A 1 101 ? 7.980 -4.873 -28.112 1.00 78.69 101 PRO A C 1
ATOM 785 O O . PRO A 1 101 ? 8.122 -5.988 -28.614 1.00 78.69 101 PRO A O 1
ATOM 788 N N . SER A 1 102 ? 9.018 -4.091 -27.808 1.00 84.38 102 SER A N 1
ATOM 789 C CA . SER A 1 102 ? 10.408 -4.514 -27.991 1.00 84.38 102 SER A CA 1
ATOM 790 C C . SER A 1 102 ? 10.749 -5.697 -27.084 1.00 84.38 102 SER A C 1
ATOM 792 O O . SER A 1 102 ? 10.376 -5.710 -25.907 1.00 84.38 102 SER A O 1
ATOM 794 N N . THR A 1 103 ? 11.509 -6.655 -27.618 1.00 89.56 103 THR A N 1
ATOM 795 C CA . THR A 1 103 ? 12.102 -7.773 -26.868 1.00 89.56 103 THR A CA 1
ATOM 796 C C . THR A 1 103 ? 13.546 -7.503 -26.432 1.00 89.56 103 THR A C 1
ATOM 798 O O . THR A 1 103 ? 14.191 -8.398 -25.889 1.00 89.56 103 THR A O 1
ATOM 801 N N . ASP A 1 104 ? 14.090 -6.310 -26.695 1.00 93.88 104 ASP A N 1
ATOM 802 C CA . ASP A 1 104 ? 15.443 -5.945 -26.265 1.00 93.88 104 ASP A CA 1
ATOM 803 C C . ASP A 1 104 ? 15.513 -5.817 -24.727 1.00 93.88 104 ASP A C 1
ATOM 805 O O . ASP A 1 104 ? 14.793 -4.997 -24.147 1.00 93.88 104 ASP A O 1
ATOM 809 N N . PRO A 1 105 ? 16.394 -6.572 -24.040 1.00 94.69 105 PRO A N 1
ATOM 810 C CA . PRO A 1 105 ? 16.513 -6.508 -22.587 1.00 94.69 105 PRO A CA 1
ATOM 811 C C . PRO A 1 105 ? 16.842 -5.120 -22.029 1.00 94.69 105 PRO A C 1
ATOM 813 O O . PRO A 1 105 ? 16.408 -4.802 -20.921 1.00 94.69 105 PRO A O 1
ATOM 816 N N . GLN A 1 106 ? 17.598 -4.291 -22.758 1.00 94.81 106 GLN A N 1
ATOM 817 C CA . GLN A 1 106 ? 17.927 -2.939 -22.294 1.00 94.81 106 GLN A CA 1
ATOM 818 C C . GLN A 1 106 ? 16.738 -1.989 -22.426 1.00 94.81 106 GLN A C 1
ATOM 820 O O . GLN A 1 106 ? 16.444 -1.268 -21.471 1.00 94.81 106 GLN A O 1
ATOM 825 N N . ALA A 1 107 ? 16.013 -2.041 -23.546 1.00 92.69 107 ALA A N 1
ATOM 826 C CA . ALA A 1 107 ? 14.760 -1.313 -23.718 1.00 92.69 107 ALA A CA 1
ATOM 827 C C . ALA A 1 107 ? 13.731 -1.685 -22.637 1.00 92.69 107 ALA A C 1
ATOM 829 O O . ALA A 1 107 ? 13.145 -0.800 -22.021 1.00 92.69 107 ALA A O 1
ATOM 830 N N . ILE A 1 108 ? 13.570 -2.979 -22.338 1.00 94.00 108 ILE A N 1
ATOM 831 C CA . ILE A 1 108 ? 12.662 -3.458 -21.284 1.00 94.00 108 ILE A CA 1
ATOM 832 C C . ILE A 1 108 ? 13.099 -2.950 -19.901 1.00 94.00 108 ILE A C 1
ATOM 834 O O . ILE A 1 108 ? 12.270 -2.459 -19.136 1.00 94.00 108 ILE A O 1
ATOM 838 N N . ARG A 1 109 ? 14.399 -3.014 -19.575 1.00 94.81 109 ARG A N 1
ATOM 839 C CA . ARG A 1 109 ? 14.937 -2.467 -18.316 1.00 94.81 109 ARG A CA 1
ATOM 840 C C . ARG A 1 109 ? 14.659 -0.969 -18.188 1.00 94.81 109 ARG A C 1
ATOM 842 O O . ARG A 1 109 ? 14.310 -0.508 -17.105 1.00 94.81 109 ARG A O 1
ATOM 849 N N . ALA A 1 110 ? 14.818 -0.218 -19.276 1.00 92.69 110 ALA A N 1
ATOM 850 C CA . ALA A 1 110 ? 14.627 1.228 -19.292 1.00 92.69 110 ALA A CA 1
ATOM 851 C C . ALA A 1 110 ? 13.181 1.647 -18.977 1.00 92.69 110 ALA A C 1
ATOM 853 O O . ALA A 1 110 ? 12.982 2.748 -18.472 1.00 92.69 110 ALA A O 1
ATOM 854 N N . LEU A 1 111 ? 12.187 0.768 -19.169 1.00 91.38 111 LEU A N 1
ATOM 855 C CA . LEU A 1 111 ? 10.792 1.061 -18.816 1.00 91.38 111 LEU A CA 1
ATOM 856 C C . LEU A 1 111 ? 10.588 1.322 -17.318 1.00 91.38 111 LEU A C 1
ATOM 858 O O . LEU A 1 111 ? 9.708 2.091 -16.930 1.00 91.38 111 LEU A O 1
ATOM 862 N N . LEU A 1 112 ? 11.412 0.673 -16.493 1.00 91.81 112 LEU A N 1
ATOM 863 C CA . LEU A 1 112 ? 11.469 0.845 -15.042 1.00 91.81 112 LEU A CA 1
ATOM 864 C C . LEU A 1 112 ? 12.580 1.820 -14.614 1.00 91.81 112 LEU A C 1
ATOM 866 O O . LEU A 1 112 ? 12.773 2.049 -13.421 1.00 91.81 112 LEU A O 1
ATOM 870 N N . GLY A 1 113 ? 13.340 2.362 -15.568 1.00 88.94 113 GLY A N 1
ATOM 871 C CA . GLY A 1 113 ? 14.425 3.304 -15.317 1.00 88.94 113 GLY A CA 1
ATOM 872 C C . GLY A 1 113 ? 13.932 4.670 -14.819 1.00 88.94 113 GLY A C 1
ATOM 873 O O . GLY A 1 113 ? 12.727 4.921 -14.797 1.00 88.94 113 GLY A O 1
ATOM 874 N N . PRO A 1 114 ? 14.859 5.570 -14.442 1.00 84.25 114 PRO A N 1
ATOM 875 C CA . PRO A 1 114 ? 14.525 6.901 -13.924 1.00 84.25 114 PRO A CA 1
ATOM 876 C C . PRO A 1 114 ? 13.693 7.737 -14.907 1.00 84.25 114 PRO A C 1
ATOM 878 O O . PRO A 1 114 ? 12.780 8.435 -14.486 1.00 84.25 114 PRO A O 1
ATOM 881 N N . ASP A 1 115 ? 13.968 7.604 -16.205 1.00 84.81 115 ASP A N 1
ATOM 882 C CA . ASP A 1 115 ? 13.257 8.305 -17.283 1.00 84.81 115 ASP A CA 1
ATOM 883 C C . ASP A 1 115 ? 12.180 7.422 -17.948 1.00 84.81 115 ASP A C 1
ATOM 885 O O . ASP A 1 115 ? 11.671 7.732 -19.026 1.00 84.81 115 ASP A O 1
ATOM 889 N N . GLY A 1 116 ? 11.871 6.271 -17.343 1.00 84.94 116 GLY A N 1
ATOM 890 C CA . GLY A 1 116 ? 10.900 5.315 -17.860 1.00 84.94 116 GLY A CA 1
ATOM 891 C C . GLY A 1 116 ? 9.450 5.759 -17.624 1.00 84.94 116 GLY A C 1
ATOM 892 O O . GLY A 1 116 ? 9.169 6.509 -16.687 1.00 84.94 116 GLY A O 1
ATOM 893 N N . PRO A 1 117 ? 8.481 5.253 -18.409 1.00 84.25 117 PRO A N 1
ATOM 894 C CA . PRO A 1 117 ? 7.066 5.594 -18.264 1.00 84.25 117 PRO A CA 1
ATOM 895 C C . PRO A 1 117 ? 6.517 5.309 -16.861 1.00 84.25 117 PRO A C 1
ATOM 897 O O . PRO A 1 117 ? 5.623 6.015 -16.404 1.00 84.25 117 PRO A O 1
ATOM 900 N N . MET A 1 118 ? 7.059 4.319 -16.146 1.00 81.94 118 MET A N 1
ATOM 901 C CA . MET A 1 118 ? 6.597 3.993 -14.793 1.00 81.94 118 MET A CA 1
ATOM 902 C C . MET A 1 118 ? 6.919 5.087 -13.773 1.00 81.94 118 MET A C 1
ATOM 904 O O . MET A 1 118 ? 6.124 5.293 -12.860 1.00 81.94 118 MET A O 1
ATOM 908 N N . ALA A 1 119 ? 8.017 5.827 -13.962 1.00 80.19 119 ALA A N 1
ATOM 909 C CA . ALA A 1 119 ? 8.355 6.975 -13.126 1.00 80.19 119 ALA A CA 1
ATOM 910 C C . ALA A 1 119 ? 7.384 8.152 -13.328 1.00 80.19 119 ALA A C 1
ATOM 912 O O . ALA A 1 119 ? 7.166 8.928 -12.405 1.00 80.19 119 ALA A O 1
ATOM 913 N N . GLY A 1 120 ? 6.778 8.270 -14.516 1.00 73.88 120 GLY A N 1
ATOM 914 C CA . GLY A 1 120 ? 5.786 9.306 -14.822 1.00 73.88 120 GLY A CA 1
ATOM 915 C C . GLY A 1 120 ? 4.332 8.916 -14.532 1.00 73.88 120 GLY A C 1
ATOM 916 O O . GLY A 1 120 ? 3.493 9.795 -14.369 1.00 73.88 120 GLY A O 1
ATOM 917 N N . LEU A 1 121 ? 4.013 7.617 -14.491 1.00 77.81 121 LEU A N 1
ATOM 918 C CA . LEU A 1 121 ? 2.642 7.110 -14.315 1.00 77.81 121 LEU A CA 1
ATOM 919 C C . LEU A 1 121 ? 2.273 6.795 -12.860 1.00 77.81 121 LEU A C 1
ATOM 921 O O . LEU A 1 121 ? 1.089 6.672 -12.548 1.00 77.81 121 LEU A O 1
ATOM 925 N N . LEU A 1 122 ? 3.258 6.607 -11.982 1.00 74.88 122 LEU A N 1
ATOM 926 C CA . LEU A 1 122 ? 3.044 6.239 -10.587 1.00 74.88 122 LEU A CA 1
ATOM 927 C C . LEU A 1 122 ? 3.614 7.333 -9.678 1.00 74.88 122 LEU A C 1
ATOM 929 O O . LEU A 1 122 ? 4.826 7.455 -9.545 1.00 74.88 122 LEU A O 1
ATOM 933 N N . ASP A 1 123 ? 2.733 8.078 -9.006 1.00 65.38 123 ASP A N 1
ATOM 934 C CA . ASP A 1 123 ? 3.099 9.214 -8.138 1.00 65.38 123 ASP A CA 1
ATOM 935 C C . ASP A 1 123 ? 4.145 8.883 -7.051 1.00 65.38 123 ASP A C 1
ATOM 937 O O . ASP A 1 123 ? 4.931 9.744 -6.673 1.00 65.38 123 ASP A O 1
ATOM 941 N N . ASP A 1 124 ? 4.160 7.637 -6.558 1.00 71.88 124 ASP A N 1
ATOM 942 C CA . ASP A 1 124 ? 5.106 7.144 -5.540 1.00 71.88 124 ASP A CA 1
ATOM 943 C C . ASP A 1 124 ? 6.092 6.117 -6.137 1.00 71.88 124 ASP A C 1
ATOM 945 O O . ASP A 1 124 ? 6.496 5.160 -5.467 1.00 71.88 124 ASP A O 1
ATOM 949 N N . TYR A 1 125 ? 6.437 6.230 -7.424 1.00 80.75 125 TYR A N 1
ATOM 950 C CA . TYR A 1 125 ? 7.436 5.342 -8.011 1.00 80.75 125 TYR A CA 1
ATOM 951 C C . TYR A 1 125 ? 8.802 5.565 -7.366 1.00 80.75 125 TYR A C 1
ATOM 953 O O . TYR A 1 125 ? 9.376 6.650 -7.427 1.00 80.75 125 TYR A O 1
ATOM 961 N N . GLU A 1 126 ? 9.357 4.506 -6.788 1.00 82.50 126 GLU A N 1
ATOM 962 C CA . GLU A 1 126 ? 10.702 4.524 -6.235 1.00 82.50 126 GLU A CA 1
ATOM 963 C C . GLU A 1 126 ? 11.616 3.674 -7.110 1.00 82.50 126 GLU A C 1
ATOM 965 O O . GLU A 1 126 ? 11.414 2.464 -7.251 1.00 82.50 126 GLU A O 1
ATOM 970 N N . LEU A 1 127 ? 12.648 4.307 -7.668 1.00 82.44 127 LEU A N 1
ATOM 971 C CA . LEU A 1 127 ? 13.667 3.612 -8.438 1.00 82.44 127 LEU A CA 1
ATOM 972 C C . LEU A 1 127 ? 14.472 2.686 -7.522 1.00 82.44 127 LEU A C 1
ATOM 974 O O . LEU A 1 127 ? 15.112 3.128 -6.568 1.00 82.44 127 LEU A O 1
ATOM 978 N N . ARG A 1 128 ? 14.488 1.394 -7.847 1.00 88.75 128 ARG A N 1
ATOM 979 C CA . ARG A 1 128 ? 15.214 0.380 -7.076 1.00 88.75 128 ARG A CA 1
ATOM 980 C C . ARG A 1 128 ? 16.158 -0.379 -7.993 1.00 88.75 128 ARG A C 1
ATOM 982 O O . ARG A 1 128 ? 15.718 -1.116 -8.869 1.00 88.75 128 ARG A O 1
ATOM 989 N N . GLU A 1 129 ? 17.461 -0.271 -7.748 1.00 90.12 129 GLU A N 1
ATOM 990 C CA . GLU A 1 129 ? 18.477 -0.925 -8.588 1.00 90.12 129 GLU A CA 1
ATOM 991 C C . GLU A 1 129 ? 18.271 -2.447 -8.678 1.00 90.12 129 GLU A C 1
ATOM 993 O O . GLU A 1 129 ? 18.360 -3.040 -9.749 1.00 90.12 129 GLU A O 1
ATOM 998 N N . SER A 1 130 ? 17.882 -3.085 -7.570 1.00 91.00 130 SER A N 1
ATOM 999 C CA . SER A 1 130 ? 17.559 -4.519 -7.546 1.00 91.00 130 SER A CA 1
ATOM 1000 C C . SER A 1 130 ? 16.367 -4.888 -8.441 1.00 91.00 130 SER A C 1
ATOM 1002 O O . SER A 1 130 ? 16.356 -5.967 -9.033 1.00 91.00 130 SER A O 1
ATOM 1004 N N . GLN A 1 131 ? 15.395 -3.986 -8.602 1.00 94.19 131 GLN A N 1
ATOM 1005 C CA . GLN A 1 131 ? 14.284 -4.156 -9.536 1.00 94.19 131 GLN A CA 1
ATOM 1006 C C . GLN A 1 131 ? 14.782 -4.126 -10.985 1.00 94.19 131 GLN A C 1
ATOM 1008 O O . GLN A 1 131 ? 14.426 -5.002 -11.774 1.00 94.19 131 GLN A O 1
ATOM 1013 N N . LEU A 1 132 ? 15.649 -3.166 -11.330 1.00 94.50 132 LEU A N 1
ATOM 1014 C CA . LEU A 1 132 ? 16.242 -3.042 -12.667 1.00 94.50 132 LEU A CA 1
ATOM 1015 C C . LEU A 1 132 ? 17.099 -4.259 -13.026 1.00 94.50 132 LEU A C 1
ATOM 1017 O O . LEU A 1 132 ? 16.996 -4.785 -14.136 1.00 94.50 132 LEU A O 1
ATOM 1021 N N . GLN A 1 133 ? 17.915 -4.732 -12.083 1.00 94.62 133 GLN A N 1
ATOM 1022 C CA . GLN A 1 133 ? 18.760 -5.912 -12.259 1.00 94.62 133 GLN A CA 1
ATOM 1023 C C . GLN A 1 133 ? 17.932 -7.181 -12.473 1.00 94.62 133 GLN A C 1
ATOM 1025 O O . GLN A 1 133 ? 18.203 -7.934 -13.409 1.00 94.62 133 GLN A O 1
ATOM 1030 N N . MET A 1 134 ? 16.891 -7.392 -11.659 1.00 95.00 134 MET A N 1
ATOM 1031 C CA . MET A 1 134 ? 15.970 -8.521 -11.817 1.00 95.00 134 MET A CA 1
ATOM 1032 C C . MET A 1 134 ? 15.258 -8.473 -13.176 1.00 95.00 134 MET A C 1
ATOM 1034 O O . MET A 1 134 ? 15.230 -9.476 -13.887 1.00 95.00 134 MET A O 1
ATOM 1038 N N . THR A 1 135 ? 14.761 -7.300 -13.573 1.00 96.19 135 THR A N 1
ATOM 1039 C CA . THR A 1 135 ? 14.090 -7.085 -14.868 1.00 96.19 135 THR A CA 1
ATOM 1040 C C . THR A 1 135 ? 15.010 -7.423 -16.036 1.00 96.19 135 THR A C 1
ATOM 1042 O O . THR A 1 135 ? 14.627 -8.163 -16.943 1.00 96.19 135 THR A O 1
ATOM 1045 N N . LEU A 1 136 ? 16.254 -6.935 -15.994 1.00 96.31 136 LEU A N 1
ATOM 1046 C CA . LEU A 1 136 ? 17.256 -7.203 -17.021 1.00 96.31 136 LEU A CA 1
ATOM 1047 C C . LEU A 1 136 ? 17.601 -8.694 -17.103 1.00 96.31 136 LEU A C 1
ATOM 1049 O O . LEU A 1 136 ? 17.675 -9.243 -18.201 1.00 96.31 136 LEU A O 1
ATOM 1053 N N . ALA A 1 137 ? 17.801 -9.352 -15.958 1.00 96.06 137 ALA A N 1
ATOM 1054 C CA . ALA A 1 137 ? 18.126 -10.773 -15.905 1.00 96.06 137 ALA A CA 1
ATOM 1055 C C . ALA A 1 137 ? 17.001 -11.637 -16.499 1.00 96.06 137 ALA A C 1
ATOM 1057 O O . ALA A 1 137 ? 17.271 -12.544 -17.286 1.00 96.06 137 ALA A O 1
ATOM 1058 N N . ILE A 1 138 ? 15.742 -11.319 -16.184 1.00 96.25 138 ILE A N 1
ATOM 1059 C CA . ILE A 1 138 ? 14.570 -12.025 -16.716 1.00 96.25 138 ILE A CA 1
ATOM 1060 C C . ILE A 1 138 ? 14.409 -11.764 -18.221 1.00 96.25 138 ILE A C 1
ATOM 1062 O O . ILE A 1 138 ? 14.216 -12.705 -18.987 1.00 96.25 138 ILE A O 1
ATOM 1066 N N . ALA A 1 139 ? 14.564 -10.520 -18.682 1.00 95.94 139 ALA A N 1
ATOM 1067 C CA . ALA A 1 139 ? 14.496 -10.201 -20.109 1.00 95.94 139 ALA A CA 1
ATOM 1068 C C . ALA A 1 139 ? 15.593 -10.919 -20.923 1.00 95.94 139 ALA A C 1
ATOM 1070 O O . ALA A 1 139 ? 15.333 -11.452 -22.001 1.00 95.94 139 ALA A O 1
ATOM 1071 N N . GLN A 1 140 ? 16.817 -11.004 -20.389 1.00 95.81 140 GLN A N 1
ATOM 1072 C CA . GLN A 1 140 ? 17.895 -11.782 -21.008 1.00 95.81 140 GLN A CA 1
ATOM 1073 C C . GLN A 1 140 ? 17.594 -13.284 -21.030 1.00 95.81 140 GLN A C 1
ATOM 1075 O O . GLN A 1 140 ? 17.936 -13.951 -22.008 1.00 95.81 140 GLN A O 1
ATOM 1080 N N . LEU A 1 141 ? 16.949 -13.817 -19.986 1.00 96.06 141 LEU A N 1
ATOM 1081 C CA . LEU A 1 141 ? 16.518 -15.213 -19.941 1.00 96.06 141 LEU A CA 1
ATOM 1082 C C . LEU A 1 141 ? 15.503 -15.517 -21.046 1.00 96.06 141 LEU A C 1
ATOM 1084 O O . LEU A 1 141 ? 15.636 -16.530 -21.721 1.00 96.06 141 LEU A O 1
ATOM 1088 N N . TYR A 1 142 ? 14.538 -14.629 -21.287 1.00 93.12 142 TYR A N 1
ATOM 1089 C CA . TYR A 1 142 ? 13.573 -14.791 -22.378 1.00 93.12 142 TYR A CA 1
ATOM 1090 C C . TYR A 1 142 ? 14.230 -14.815 -23.766 1.00 93.12 142 TYR A C 1
ATOM 1092 O O . TYR A 1 142 ? 13.767 -15.537 -24.651 1.00 93.12 142 TYR A O 1
ATOM 1100 N N . ALA A 1 143 ? 15.319 -14.064 -23.958 1.00 86.81 143 ALA A N 1
ATOM 1101 C CA . ALA A 1 143 ? 16.072 -14.052 -25.211 1.00 86.81 143 ALA A CA 1
ATOM 1102 C C . ALA A 1 143 ? 16.964 -15.294 -25.396 1.00 86.81 143 ALA A C 1
ATOM 1104 O O . ALA A 1 143 ? 17.127 -15.773 -26.516 1.00 86.81 143 ALA A O 1
ATOM 1105 N N . ARG A 1 144 ? 17.565 -15.805 -24.314 1.00 91.25 144 ARG A N 1
ATOM 1106 C CA . ARG A 1 144 ? 18.591 -16.868 -24.361 1.00 91.25 144 ARG A CA 1
ATOM 1107 C C . ARG A 1 144 ? 18.070 -18.263 -23.991 1.00 91.25 144 ARG A C 1
ATOM 1109 O O . ARG A 1 144 ? 18.729 -19.251 -24.301 1.00 91.25 144 ARG A O 1
ATOM 1116 N N . GLY A 1 145 ? 16.912 -18.348 -23.340 1.00 89.06 145 GLY A N 1
ATOM 1117 C CA . GLY A 1 145 ? 16.396 -19.558 -22.699 1.00 89.06 145 GLY A CA 1
ATOM 1118 C C 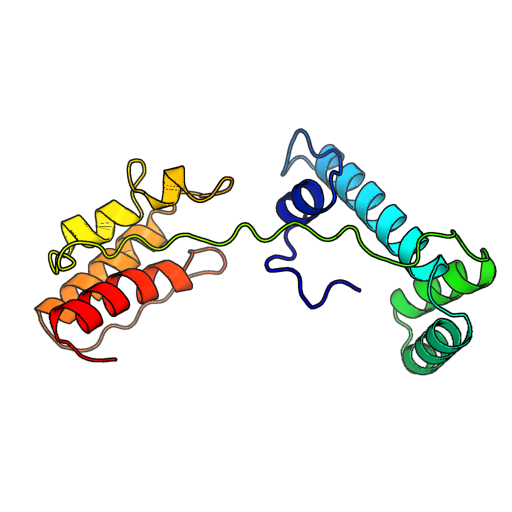. GLY A 1 145 ? 17.133 -19.919 -21.400 1.00 89.06 145 GLY A C 1
ATOM 1119 O O . GLY A 1 145 ? 18.169 -19.345 -21.064 1.00 89.06 145 GLY A O 1
ATOM 1120 N N . GLY A 1 146 ? 16.596 -20.892 -20.656 1.00 92.50 146 GLY A N 1
ATOM 1121 C CA . GLY A 1 146 ? 17.224 -21.455 -19.454 1.00 92.50 146 GLY A CA 1
ATOM 1122 C C . GLY A 1 146 ? 16.367 -21.352 -18.192 1.00 92.50 146 GLY A C 1
ATOM 1123 O O . GLY A 1 146 ? 15.145 -21.245 -18.255 1.00 92.50 146 GLY A O 1
ATOM 1124 N N . ARG A 1 147 ? 17.021 -21.400 -17.026 1.00 94.06 147 ARG A N 1
ATOM 1125 C CA . ARG A 1 147 ? 16.393 -21.234 -15.706 1.00 94.06 147 ARG A CA 1
ATOM 1126 C C . ARG A 1 147 ? 17.139 -20.159 -14.926 1.00 94.06 147 ARG A C 1
ATOM 1128 O O . ARG A 1 147 ? 18.366 -20.151 -14.928 1.00 94.06 147 ARG A O 1
ATOM 1135 N N . LEU A 1 148 ? 16.398 -19.295 -14.244 1.00 93.50 148 LEU A N 1
ATOM 1136 C CA . LEU A 1 148 ? 16.935 -18.245 -13.386 1.00 93.50 148 LEU A CA 1
ATOM 1137 C C . LEU A 1 148 ? 16.349 -18.406 -11.984 1.00 93.50 148 LEU A C 1
ATOM 1139 O O . LEU A 1 148 ? 15.140 -18.565 -11.834 1.00 93.50 148 LEU A O 1
ATOM 1143 N N . LEU A 1 149 ? 17.208 -18.342 -10.970 1.00 93.75 149 LEU A N 1
ATOM 1144 C CA . LEU A 1 149 ? 16.809 -18.207 -9.574 1.00 93.75 149 LEU A CA 1
ATOM 1145 C C . LEU A 1 149 ? 17.168 -16.792 -9.125 1.00 93.75 149 LEU A C 1
ATOM 1147 O O . LEU A 1 149 ? 18.322 -16.388 -9.249 1.00 93.75 149 LEU A O 1
ATOM 1151 N N . VAL A 1 150 ? 16.187 -16.050 -8.617 1.00 90.12 150 VAL A N 1
ATOM 1152 C CA . VAL A 1 150 ? 16.391 -14.699 -8.085 1.00 90.12 150 VAL A CA 1
ATOM 1153 C C . VAL A 1 150 ? 15.938 -14.675 -6.637 1.00 90.12 150 VAL A C 1
ATOM 1155 O O . VAL A 1 150 ? 14.771 -14.936 -6.345 1.00 90.12 150 VAL A O 1
ATOM 1158 N N . GLU A 1 151 ? 16.846 -14.311 -5.739 1.00 89.62 151 GLU A N 1
ATOM 1159 C CA . GLU A 1 151 ? 16.480 -13.894 -4.395 1.00 89.62 151 GLU A CA 1
ATOM 1160 C C . GLU A 1 151 ? 16.243 -12.385 -4.408 1.00 89.62 151 GLU A C 1
ATOM 1162 O O . GLU A 1 151 ? 17.121 -11.597 -4.751 1.00 89.62 151 GLU A O 1
ATOM 1167 N N . ALA A 1 152 ? 15.032 -11.973 -4.055 1.00 84.44 152 ALA A N 1
ATOM 1168 C CA . ALA A 1 152 ? 14.698 -10.568 -3.906 1.00 84.44 152 ALA A CA 1
ATOM 1169 C C . ALA A 1 152 ? 14.163 -10.343 -2.496 1.00 84.44 152 ALA A C 1
ATOM 1171 O O . ALA A 1 152 ? 13.336 -11.122 -2.017 1.00 84.44 152 ALA A O 1
ATOM 1172 N N . GLY A 1 153 ? 14.579 -9.255 -1.850 1.00 79.88 153 GLY A N 1
ATOM 1173 C CA . GLY A 1 153 ? 14.083 -8.850 -0.534 1.00 79.88 153 GLY A CA 1
ATOM 1174 C C . GLY A 1 153 ? 12.674 -8.237 -0.592 1.00 79.88 153 GLY A C 1
ATOM 1175 O O . GLY A 1 153 ? 12.149 -7.957 -1.679 1.00 79.88 153 GLY A O 1
ATOM 1176 N N . PRO A 1 154 ? 11.987 -8.058 0.547 1.00 76.75 154 PRO A N 1
ATOM 1177 C CA . PRO A 1 154 ? 10.761 -7.262 0.611 1.00 76.75 154 PRO A CA 1
ATOM 1178 C C . PRO A 1 154 ? 10.970 -5.862 0.011 1.00 76.75 154 PRO A C 1
ATOM 1180 O O . PRO A 1 154 ? 12.056 -5.297 0.096 1.00 76.75 154 PRO A O 1
ATOM 1183 N N . GLY A 1 155 ? 9.941 -5.304 -0.631 1.00 76.81 155 GLY A N 1
ATOM 1184 C CA . GLY A 1 155 ? 10.008 -3.961 -1.221 1.00 76.81 155 GLY A CA 1
ATOM 1185 C C . GLY A 1 155 ? 10.745 -3.850 -2.564 1.00 76.81 155 GLY A C 1
ATOM 1186 O O . GLY A 1 155 ? 10.558 -2.857 -3.243 1.00 76.81 155 GLY A O 1
ATOM 1187 N N . THR A 1 156 ? 11.486 -4.857 -3.042 1.00 77.69 156 THR A N 1
ATOM 1188 C CA . THR A 1 156 ? 12.222 -4.823 -4.335 1.00 77.69 156 THR A CA 1
ATOM 1189 C C . THR A 1 156 ? 11.353 -4.582 -5.587 1.00 77.69 156 THR A C 1
ATOM 1191 O O . THR A 1 156 ? 11.875 -4.484 -6.688 1.00 77.69 156 THR A O 1
ATOM 1194 N N . GLY A 1 157 ? 10.023 -4.509 -5.470 1.00 82.69 157 GLY A N 1
ATOM 1195 C CA . GLY A 1 157 ? 9.150 -4.340 -6.635 1.00 82.69 157 GLY A CA 1
ATOM 1196 C C . GLY A 1 157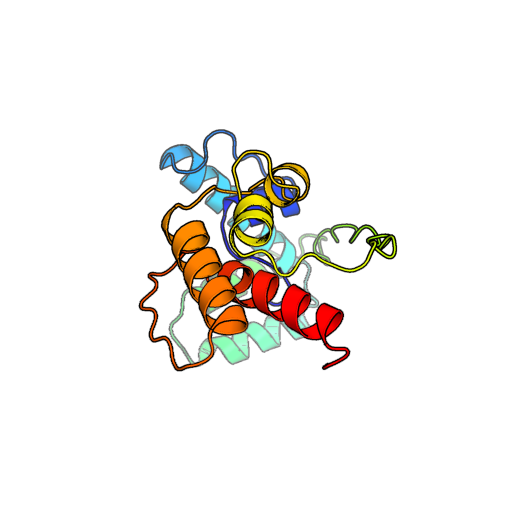 ? 9.144 -5.567 -7.555 1.00 82.69 157 GLY A C 1
ATOM 1197 O O . GLY A 1 157 ? 8.970 -5.423 -8.766 1.00 82.69 157 GLY A O 1
ATOM 1198 N N . LYS A 1 158 ? 9.330 -6.767 -6.972 1.00 90.06 158 LYS A N 1
ATOM 1199 C CA . LYS A 1 158 ? 9.434 -8.062 -7.674 1.00 90.06 158 LYS A CA 1
ATOM 1200 C C . LYS A 1 158 ? 8.359 -8.249 -8.737 1.00 90.06 158 LYS A C 1
ATOM 1202 O O . LYS A 1 158 ? 8.664 -8.735 -9.818 1.00 90.06 158 LYS A O 1
ATOM 1207 N N . SER A 1 159 ? 7.121 -7.862 -8.419 1.00 89.44 159 SER A N 1
ATOM 1208 C CA . SER A 1 159 ? 5.979 -8.049 -9.309 1.00 89.44 159 SER A CA 1
ATOM 1209 C C . SER A 1 159 ? 6.182 -7.358 -10.650 1.00 89.44 159 SER A C 1
ATOM 1211 O O . SER A 1 159 ? 6.088 -8.001 -11.686 1.00 89.44 159 SER A O 1
ATOM 1213 N N . LEU A 1 160 ? 6.549 -6.076 -10.640 1.00 90.62 160 LEU A N 1
ATOM 1214 C CA . LEU A 1 160 ? 6.856 -5.351 -11.873 1.00 90.62 160 LEU A CA 1
ATOM 1215 C C . LEU A 1 160 ? 8.104 -5.913 -12.558 1.00 90.62 160 LEU A C 1
ATOM 1217 O O . LEU A 1 160 ? 8.104 -6.071 -13.776 1.00 90.62 160 LEU A O 1
ATOM 1221 N N . ALA A 1 161 ? 9.129 -6.275 -11.780 1.00 91.81 161 ALA A N 1
ATOM 1222 C CA . ALA A 1 161 ? 10.376 -6.789 -12.333 1.00 91.81 161 ALA A CA 1
ATOM 1223 C C . ALA A 1 161 ? 10.207 -8.092 -13.132 1.00 91.81 161 ALA A C 1
ATOM 1225 O O . ALA A 1 161 ? 10.954 -8.313 -14.082 1.00 91.81 161 ALA A O 1
ATOM 1226 N N . TYR A 1 162 ? 9.236 -8.946 -12.781 1.00 92.00 162 TYR A N 1
ATOM 1227 C CA . TYR A 1 162 ? 8.923 -10.142 -13.570 1.00 92.00 162 TYR A CA 1
ATOM 1228 C C . TYR A 1 162 ? 7.829 -9.906 -14.622 1.00 92.00 162 TYR A C 1
ATOM 1230 O O . TYR A 1 162 ? 7.921 -10.464 -15.713 1.00 92.00 162 TYR A O 1
ATOM 1238 N N . LEU A 1 163 ? 6.808 -9.090 -14.329 1.00 93.81 163 LEU A N 1
ATOM 1239 C CA . LEU A 1 163 ? 5.660 -8.906 -15.226 1.00 93.81 163 LEU A CA 1
ATOM 1240 C C . LEU A 1 163 ? 6.018 -8.135 -16.490 1.00 93.81 163 LEU A C 1
ATOM 1242 O O . LEU A 1 163 ? 5.598 -8.527 -17.573 1.00 93.81 163 LEU A O 1
ATOM 1246 N N . VAL A 1 164 ? 6.796 -7.057 -16.371 1.00 92.94 164 VAL A N 1
ATOM 1247 C CA . VAL A 1 164 ? 7.159 -6.217 -17.521 1.00 92.94 164 VAL A CA 1
ATOM 1248 C C . VAL A 1 164 ? 7.861 -7.032 -18.620 1.00 92.94 164 VAL A C 1
ATOM 1250 O O . VAL A 1 164 ? 7.368 -7.032 -19.750 1.00 92.94 164 VAL A O 1
ATOM 1253 N N . PRO A 1 165 ? 8.944 -7.789 -18.343 1.00 93.88 165 PRO A N 1
ATOM 1254 C CA . PRO A 1 165 ? 9.571 -8.619 -19.368 1.00 93.88 165 PRO A CA 1
ATOM 1255 C C . PRO A 1 165 ? 8.667 -9.764 -19.848 1.00 93.88 165 PRO A C 1
ATOM 1257 O O . PRO A 1 165 ? 8.720 -10.102 -21.028 1.00 93.88 165 PRO A O 1
ATOM 1260 N N . ALA A 1 166 ? 7.825 -10.338 -18.979 1.00 92.88 166 ALA A N 1
ATOM 1261 C CA . ALA A 1 166 ? 6.909 -11.416 -19.354 1.00 92.88 166 ALA A CA 1
ATOM 1262 C C . ALA A 1 166 ? 5.845 -10.955 -20.360 1.00 92.88 166 ALA A C 1
ATOM 1264 O O . ALA A 1 166 ? 5.657 -11.603 -21.383 1.00 92.88 166 ALA A O 1
ATOM 1265 N N . VAL A 1 167 ? 5.202 -9.808 -20.118 1.00 91.44 167 VAL A N 1
ATOM 1266 C CA . VAL A 1 167 ? 4.194 -9.237 -21.027 1.00 91.44 167 VAL A CA 1
ATOM 1267 C C . VAL A 1 167 ? 4.821 -8.867 -22.369 1.00 91.44 167 VAL A C 1
ATOM 1269 O O . VAL A 1 167 ? 4.258 -9.178 -23.415 1.00 91.44 167 VAL A O 1
ATOM 1272 N N . HIS A 1 168 ? 6.011 -8.259 -22.362 1.00 91.44 168 HIS A N 1
ATOM 1273 C CA . HIS A 1 168 ? 6.740 -7.959 -23.597 1.00 91.44 168 HIS A CA 1
ATOM 1274 C C . HIS A 1 168 ? 7.042 -9.226 -24.404 1.00 91.44 168 HIS A C 1
ATOM 1276 O O . HIS A 1 168 ? 6.873 -9.238 -25.622 1.00 91.44 168 HIS A O 1
ATOM 1282 N N . HIS A 1 169 ? 7.447 -10.303 -23.731 1.00 90.56 169 HIS A N 1
ATOM 1283 C CA . HIS A 1 169 ? 7.700 -11.588 -24.369 1.00 90.56 169 HIS A CA 1
ATOM 1284 C C . HIS A 1 169 ? 6.430 -12.222 -24.952 1.00 90.56 169 HIS A C 1
ATOM 1286 O O . HIS A 1 169 ? 6.423 -12.621 -26.116 1.00 90.56 169 HIS A O 1
ATOM 1292 N N . ALA A 1 170 ? 5.368 -12.274 -24.148 1.00 89.62 170 ALA A N 1
ATOM 1293 C CA . ALA A 1 170 ? 4.068 -12.843 -24.483 1.00 89.62 170 ALA A CA 1
ATOM 1294 C C . ALA A 1 170 ? 3.466 -12.159 -25.719 1.00 89.62 170 ALA A C 1
ATOM 1296 O O . ALA A 1 170 ? 3.191 -12.805 -26.731 1.00 89.62 170 ALA A O 1
ATOM 1297 N N . VAL A 1 171 ? 3.390 -10.824 -25.705 1.00 88.12 171 VAL A N 1
ATOM 1298 C CA . VAL A 1 171 ? 2.852 -10.042 -26.827 1.00 88.12 171 VAL A CA 1
ATOM 1299 C C . VAL A 1 171 ? 3.724 -10.178 -28.078 1.00 88.12 171 VAL A C 1
ATOM 1301 O O . VAL A 1 171 ? 3.187 -10.314 -29.175 1.00 88.12 171 VAL A O 1
ATOM 1304 N N . ALA A 1 172 ? 5.054 -10.203 -27.941 1.00 86.50 172 ALA A N 1
ATOM 1305 C CA . ALA A 1 172 ? 5.947 -10.393 -29.084 1.00 86.50 172 ALA A CA 1
ATOM 1306 C C . ALA A 1 172 ? 5.801 -11.775 -29.750 1.00 86.50 172 ALA A C 1
ATOM 1308 O O . ALA A 1 172 ? 6.081 -11.907 -30.942 1.00 86.50 172 ALA A O 1
ATOM 1309 N N . ARG A 1 173 ? 5.370 -12.799 -28.999 1.00 83.75 173 ARG A N 1
ATOM 1310 C CA . ARG A 1 173 ? 5.180 -14.177 -29.488 1.00 83.75 173 ARG A CA 1
ATOM 1311 C C . ARG A 1 173 ? 3.726 -14.562 -29.761 1.00 83.75 173 ARG A C 1
ATOM 1313 O O . ARG A 1 173 ? 3.493 -15.622 -30.333 1.00 83.75 173 ARG A O 1
ATOM 1320 N N . GLY A 1 174 ? 2.763 -13.713 -29.406 1.00 76.88 174 GLY A N 1
ATOM 1321 C CA . GLY A 1 174 ? 1.337 -14.046 -29.478 1.00 76.88 174 GLY A CA 1
ATOM 1322 C C . GLY A 1 174 ? 0.923 -15.132 -28.480 1.00 76.88 174 GLY A C 1
ATOM 1323 O O . GLY A 1 174 ? -0.060 -15.834 -28.708 1.00 76.88 174 GLY A O 1
ATOM 1324 N N . GLU A 1 175 ? 1.685 -15.289 -27.400 1.00 70.19 175 GLU A N 1
ATOM 1325 C CA . GLU A 1 175 ? 1.407 -16.222 -26.309 1.00 70.19 175 GLU A CA 1
ATOM 1326 C C . GLU A 1 175 ? 0.649 -15.467 -25.194 1.00 70.19 175 GLU A C 1
ATOM 1328 O O . GLU A 1 175 ? 0.935 -14.287 -24.984 1.00 70.19 175 GLU A O 1
ATOM 1333 N N . PRO A 1 176 ? -0.356 -16.076 -24.535 1.00 49.75 176 PRO A N 1
ATOM 1334 C CA . PRO A 1 176 ? -1.109 -15.449 -23.444 1.00 49.75 176 PRO A CA 1
ATOM 1335 C C . PRO A 1 176 ? -0.330 -15.360 -22.123 1.00 49.75 176 PRO A C 1
ATOM 1337 O O . PRO A 1 176 ? 0.520 -16.242 -21.859 1.00 49.75 176 PRO A O 1
#

Secondary structure (DSSP, 8-state):
--TT-S---HHHHHHHHT---SSTT-HHHHHHHHHHHHHHHHHHHHHS-HHHHHHHHHHHHTS--HHHHHHHHHHHT---S--S-------------PSSPP--HHHHHHTTSTTSHHHHH-TT----HHHHHHHHHHHHHHHH-S-------TTS-HHHHHHHHHHHHHHHHT--

Foldseek 3Di:
DCPPDPDPDLVSVCVQQVHDQPDPPDPVSSVRSVVVVLVVVLLQLLQADLVVLVVVLVVPVVDPDVVNVSSVVSNVVHHNNNNDRDDDDPDPDDDDPDDQFDLDLVSLLCCLPCPHVCVVPDPPRDRAVLLSVLLSVLSVCLVVPDDDDDDDDPPSPVVSSNVSNVVSSCSNVVHD

Radius of gyration: 22.16 Å; chains: 1; bounding box: 45×38×55 Å